Protein AF-A0A1I7XKX2-F1 (afdb_monomer_lite)

Radius of gyration: 19.83 Å; chains: 1; bounding box: 49×23×52 Å

InterPro domains:
  IPR010291 Ion channel regulatory protein, UNC-93 [PF05978] (1-124)
  IPR051617 UNC-93-like transmembrane regulator [PTHR23294] (1-125)

Structure (mmCIF, N/CA/C/O backbone):
data_AF-A0A1I7XKX2-F1
#
_entry.id   AF-A0A1I7XKX2-F1
#
loop_
_atom_site.group_PDB
_atom_site.id
_atom_site.type_symbol
_atom_site.label_atom_id
_atom_site.label_alt_id
_atom_site.label_comp_id
_atom_site.label_asym_id
_atom_site.label_entity_id
_atom_site.label_seq_id
_atom_site.pdbx_PDB_ins_code
_atom_site.Cartn_x
_atom_site.Cartn_y
_atom_site.Cartn_z
_atom_site.occupancy
_atom_site.B_iso_or_equiv
_atom_site.auth_seq_id
_atom_site.auth_comp_id
_atom_site.auth_asym_id
_atom_site.auth_atom_id
_atom_site.pdbx_PDB_model_num
ATOM 1 N N . MET A 1 1 ? -3.597 -5.581 2.233 1.00 80.94 1 MET A N 1
ATOM 2 C CA . MET A 1 1 ? -2.582 -5.320 1.174 1.00 80.94 1 MET A CA 1
ATOM 3 C C . MET A 1 1 ? -2.194 -6.539 0.317 1.00 80.94 1 MET A C 1
ATOM 5 O O . MET A 1 1 ? -1.661 -6.357 -0.774 1.00 80.94 1 MET A O 1
ATOM 9 N N . LEU A 1 2 ? -2.508 -7.769 0.748 1.00 88.31 2 LEU A N 1
ATOM 10 C CA . LEU A 1 2 ? -2.044 -9.023 0.129 1.00 88.31 2 LEU A CA 1
ATOM 11 C C . LEU A 1 2 ? -2.426 -9.195 -1.353 1.00 88.31 2 LEU A C 1
ATOM 13 O O . LEU A 1 2 ? -1.560 -9.445 -2.185 1.00 88.31 2 LEU A O 1
ATOM 17 N N . VAL A 1 3 ? -3.712 -9.039 -1.693 1.00 90.00 3 VAL A N 1
ATOM 18 C CA . VAL A 1 3 ? -4.220 -9.271 -3.063 1.00 90.00 3 VAL A CA 1
ATOM 19 C C . VAL A 1 3 ? -3.587 -8.305 -4.068 1.00 90.00 3 VAL A C 1
ATOM 21 O O . VAL A 1 3 ? -3.167 -8.725 -5.141 1.00 90.00 3 VAL A O 1
ATOM 24 N N . GLY A 1 4 ? -3.456 -7.026 -3.701 1.00 87.06 4 GLY A N 1
ATOM 25 C CA . GLY A 1 4 ? -2.792 -6.025 -4.539 1.00 87.06 4 GLY A CA 1
ATOM 26 C C . GLY A 1 4 ? -1.300 -6.311 -4.735 1.00 87.06 4 GLY A C 1
ATOM 27 O O . GLY A 1 4 ? -0.790 -6.149 -5.840 1.00 87.06 4 GLY A O 1
ATOM 28 N N . GLY A 1 5 ? -0.612 -6.798 -3.696 1.00 88.94 5 GLY A N 1
ATOM 29 C CA . GLY A 1 5 ? 0.794 -7.194 -3.799 1.00 88.94 5 GLY A CA 1
ATOM 30 C C . GLY A 1 5 ? 1.018 -8.412 -4.693 1.00 88.94 5 GLY A C 1
ATOM 31 O O . GLY A 1 5 ? 1.921 -8.397 -5.528 1.00 88.94 5 GLY A O 1
ATOM 32 N N . LEU A 1 6 ? 0.164 -9.437 -4.584 1.00 92.12 6 LEU A N 1
ATOM 33 C CA . LEU A 1 6 ? 0.208 -10.603 -5.474 1.00 92.12 6 LEU A CA 1
ATOM 34 C C . LEU A 1 6 ? -0.092 -10.224 -6.926 1.00 92.12 6 LEU A C 1
ATOM 36 O O . LEU A 1 6 ? 0.579 -10.717 -7.829 1.00 92.12 6 LEU A O 1
ATOM 40 N N . ALA A 1 7 ? -1.061 -9.332 -7.150 1.00 90.88 7 ALA A N 1
ATOM 41 C CA . ALA A 1 7 ? -1.376 -8.823 -8.480 1.00 90.88 7 ALA A CA 1
ATOM 42 C C . ALA A 1 7 ? -0.169 -8.108 -9.109 1.00 90.88 7 ALA A C 1
ATOM 44 O O . ALA A 1 7 ? 0.187 -8.400 -10.248 1.00 90.88 7 ALA A O 1
ATOM 45 N N . LEU A 1 8 ? 0.509 -7.234 -8.355 1.00 89.44 8 LEU A N 1
ATOM 46 C CA . LEU A 1 8 ? 1.730 -6.567 -8.818 1.00 89.44 8 LEU A CA 1
ATOM 47 C C . LEU A 1 8 ? 2.862 -7.559 -9.110 1.00 89.44 8 LEU A C 1
ATOM 49 O O . LEU A 1 8 ? 3.519 -7.443 -10.141 1.00 89.44 8 LEU A O 1
ATOM 53 N N . LEU A 1 9 ? 3.073 -8.549 -8.238 1.00 90.75 9 LEU A N 1
ATOM 54 C CA . LEU A 1 9 ? 4.093 -9.582 -8.438 1.00 90.75 9 LEU A CA 1
ATOM 55 C C . LEU A 1 9 ? 3.823 -10.368 -9.730 1.00 90.75 9 LEU A C 1
ATOM 57 O O . LEU A 1 9 ? 4.732 -10.561 -10.532 1.00 90.75 9 LEU A O 1
ATOM 61 N N . LEU A 1 10 ? 2.567 -10.756 -9.967 1.00 90.38 10 LEU A N 1
ATOM 62 C CA . LEU A 1 10 ? 2.155 -11.473 -11.173 1.00 90.38 10 LEU A CA 1
ATOM 63 C C . LEU A 1 10 ? 2.391 -10.634 -12.433 1.00 90.38 10 LEU A C 1
ATOM 65 O O . LEU A 1 10 ? 2.963 -11.143 -13.392 1.00 90.38 10 LEU A O 1
ATOM 69 N N . ILE A 1 11 ? 2.021 -9.350 -12.421 1.00 89.38 11 ILE A N 1
ATOM 70 C CA . ILE A 1 11 ? 2.251 -8.439 -13.555 1.00 89.38 11 ILE A CA 1
ATOM 71 C C . ILE A 1 11 ? 3.746 -8.324 -13.863 1.00 89.38 11 ILE A C 1
ATOM 73 O O . ILE A 1 11 ? 4.140 -8.470 -15.017 1.00 89.38 11 ILE A O 1
ATOM 77 N N . PHE A 1 12 ? 4.582 -8.110 -12.844 1.00 86.75 12 PHE A N 1
ATOM 78 C CA . PHE A 1 12 ? 6.031 -7.995 -13.032 1.00 86.75 12 PHE A CA 1
ATOM 79 C C . PHE A 1 12 ? 6.686 -9.308 -13.469 1.00 86.75 12 PHE A C 1
ATOM 81 O O . PHE A 1 12 ? 7.692 -9.278 -14.167 1.00 86.75 12 PHE A O 1
ATOM 88 N N . TYR A 1 13 ? 6.114 -10.454 -13.094 1.00 86.94 13 TYR A N 1
ATOM 89 C CA . TYR A 1 13 ? 6.569 -11.757 -13.569 1.00 86.94 13 TYR A CA 1
ATOM 90 C C . TYR A 1 13 ? 6.164 -12.028 -15.028 1.00 86.94 13 TYR A C 1
ATOM 92 O O . TYR A 1 13 ? 6.927 -12.635 -15.775 1.00 86.94 13 TYR A O 1
ATOM 100 N N . LEU A 1 14 ? 4.968 -11.593 -15.440 1.00 86.62 14 LEU A N 1
ATOM 101 C CA . LEU A 1 14 ? 4.413 -11.872 -16.768 1.00 86.62 14 LEU A CA 1
ATOM 102 C C . LEU A 1 14 ? 4.932 -10.908 -17.850 1.00 86.62 14 LEU A C 1
ATOM 104 O O . LEU A 1 14 ? 5.065 -11.308 -19.005 1.00 86.62 14 LEU A O 1
ATOM 108 N N . ILE A 1 15 ? 5.193 -9.646 -17.490 1.00 83.88 15 ILE A N 1
ATOM 109 C CA . ILE A 1 15 ? 5.608 -8.591 -18.422 1.00 83.88 15 ILE A CA 1
ATOM 110 C C . ILE A 1 15 ? 7.083 -8.236 -18.157 1.00 83.88 15 ILE A C 1
ATOM 112 O O . ILE A 1 15 ? 7.373 -7.541 -17.176 1.00 83.88 15 ILE A O 1
ATOM 116 N N . PRO A 1 16 ? 8.027 -8.693 -19.003 1.00 76.00 16 PRO A N 1
ATOM 117 C CA . PRO A 1 16 ? 9.446 -8.395 -18.835 1.00 76.00 16 PRO A CA 1
ATOM 118 C C . PRO A 1 16 ? 9.719 -6.897 -19.024 1.00 76.00 16 PRO A C 1
ATOM 120 O O . PRO A 1 16 ? 9.080 -6.253 -19.850 1.00 76.00 16 PRO A O 1
ATOM 123 N N . GLN A 1 17 ? 10.665 -6.346 -18.259 1.00 70.88 17 GLN A N 1
ATOM 124 C CA . GLN A 1 17 ? 11.087 -4.951 -18.419 1.00 70.88 17 GLN A CA 1
ATOM 125 C C . GLN A 1 17 ? 11.872 -4.743 -19.713 1.00 70.88 17 GLN A C 1
ATOM 127 O O . GLN A 1 17 ? 12.775 -5.522 -20.038 1.00 70.88 17 GLN A O 1
ATOM 132 N N . ASP A 1 18 ? 11.572 -3.645 -20.402 1.00 73.31 18 ASP A N 1
ATOM 133 C CA . ASP A 1 18 ? 12.303 -3.233 -21.595 1.00 73.31 18 ASP A CA 1
ATOM 134 C C . ASP A 1 18 ? 13.676 -2.657 -21.221 1.00 73.31 18 ASP A C 1
ATOM 136 O O . ASP A 1 18 ? 13.836 -1.916 -20.250 1.00 73.31 18 ASP A O 1
ATOM 140 N N . SER A 1 19 ? 14.696 -2.933 -22.039 1.00 64.25 19 SER A N 1
ATOM 141 C CA . SER A 1 19 ? 16.081 -2.501 -21.781 1.00 64.25 19 SER A CA 1
ATOM 142 C C . SER A 1 19 ? 16.247 -0.973 -21.696 1.00 64.25 19 SER A C 1
ATOM 144 O O . SER A 1 19 ? 17.199 -0.486 -21.088 1.00 64.25 19 SER A O 1
ATOM 146 N N . ALA A 1 20 ? 15.313 -0.210 -22.275 1.00 61.75 20 ALA A N 1
ATOM 147 C CA . ALA A 1 20 ? 15.273 1.248 -22.181 1.00 61.75 20 ALA A CA 1
ATOM 148 C C . ALA A 1 20 ? 14.910 1.745 -20.766 1.00 61.75 20 ALA A C 1
ATOM 150 O O . ALA A 1 20 ? 15.428 2.776 -20.331 1.00 61.75 20 ALA A O 1
ATOM 151 N N . GLU A 1 21 ? 14.097 0.993 -20.016 1.00 64.44 21 GLU A N 1
ATOM 152 C CA . GLU A 1 21 ? 13.642 1.340 -18.659 1.00 64.44 21 GLU A CA 1
ATOM 153 C C . GLU A 1 21 ? 14.755 1.226 -17.613 1.00 64.44 21 GLU A C 1
ATOM 155 O O . GLU A 1 21 ? 14.736 1.905 -16.589 1.00 64.44 21 GLU A O 1
ATOM 160 N N . GLN A 1 22 ? 15.758 0.389 -17.881 1.00 63.25 22 GLN A N 1
ATOM 161 C CA . GLN A 1 22 ? 16.861 0.119 -16.959 1.00 63.25 22 GLN A CA 1
ATOM 162 C C . GLN A 1 22 ? 17.955 1.203 -16.989 1.00 63.25 22 GLN A C 1
ATOM 164 O O . GLN A 1 22 ? 18.834 1.230 -16.123 1.00 63.25 22 GLN A O 1
ATOM 169 N N . SER A 1 23 ? 17.912 2.090 -17.991 1.00 62.50 23 SER A N 1
ATOM 170 C CA . SER A 1 23 ? 18.926 3.124 -18.228 1.00 62.50 23 SER A CA 1
ATOM 171 C C . SER A 1 23 ? 18.670 4.436 -17.473 1.00 62.50 23 SER A C 1
ATOM 173 O O . SER A 1 23 ? 19.589 5.242 -17.317 1.00 62.50 23 SER A O 1
ATOM 175 N N . SER A 1 24 ? 17.449 4.666 -16.979 1.00 66.44 24 SER A N 1
ATOM 176 C CA . SER A 1 24 ? 17.094 5.904 -16.285 1.00 66.44 24 SER A CA 1
ATOM 177 C C . SER A 1 24 ? 17.493 5.892 -14.808 1.00 66.44 24 SER A C 1
ATOM 179 O O . SER A 1 24 ? 17.420 4.882 -14.113 1.00 66.44 24 SER A O 1
ATOM 181 N N . HIS A 1 25 ? 17.880 7.064 -14.296 1.00 69.25 25 HIS A N 1
ATOM 182 C CA . HIS A 1 25 ? 18.193 7.261 -12.874 1.00 69.25 25 HIS A CA 1
ATOM 183 C C . HIS A 1 25 ? 16.987 7.026 -11.947 1.00 69.25 25 HIS A C 1
ATOM 185 O O . HIS A 1 25 ? 17.162 6.698 -10.773 1.00 69.25 25 HIS A O 1
ATOM 191 N N . PHE A 1 26 ? 15.776 7.181 -12.484 1.00 70.25 26 PHE A N 1
ATOM 192 C CA . PHE A 1 26 ? 14.508 6.940 -11.807 1.00 70.25 26 PHE A CA 1
ATOM 193 C C . PHE A 1 26 ? 13.745 5.807 -12.484 1.00 70.25 26 PHE A C 1
ATOM 195 O O . PHE A 1 26 ? 13.994 5.479 -13.644 1.00 70.25 26 PHE A O 1
ATOM 202 N N . ARG A 1 27 ? 12.807 5.216 -11.743 1.00 72.19 27 ARG A N 1
ATOM 203 C CA . ARG A 1 27 ? 11.951 4.141 -12.235 1.00 72.19 27 ARG A CA 1
ATOM 204 C C . ARG A 1 27 ? 11.008 4.674 -13.317 1.00 72.19 27 ARG A C 1
ATOM 206 O O . ARG A 1 27 ? 10.186 5.538 -13.030 1.00 72.19 27 ARG A O 1
ATOM 213 N N . ASN A 1 28 ? 11.125 4.127 -14.523 1.00 79.00 28 ASN A N 1
ATOM 214 C CA . ASN A 1 28 ? 10.205 4.353 -15.633 1.00 79.00 28 ASN A CA 1
ATOM 215 C C . ASN A 1 28 ? 9.465 3.053 -15.953 1.00 79.00 28 ASN A C 1
ATOM 217 O O . ASN A 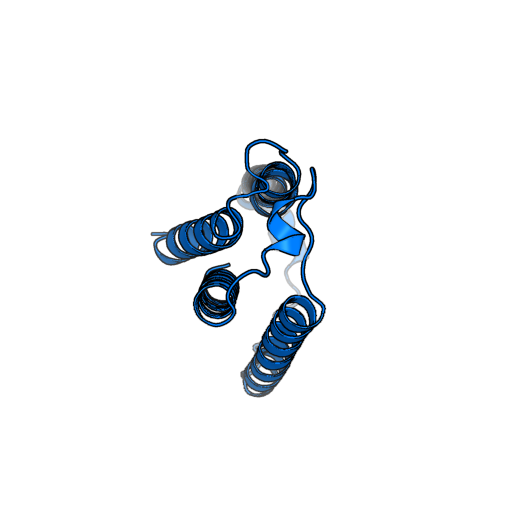1 28 ? 10.030 1.971 -15.807 1.00 79.00 28 ASN A O 1
ATOM 221 N N . PHE A 1 29 ? 8.211 3.186 -16.372 1.00 78.38 29 PHE A N 1
ATOM 222 C CA . PHE A 1 29 ? 7.359 2.077 -16.783 1.00 78.38 29 PHE A CA 1
ATOM 223 C C . PHE A 1 29 ? 6.867 2.315 -18.207 1.00 78.38 29 PHE A C 1
ATOM 225 O O . PHE A 1 29 ? 6.497 3.437 -18.558 1.00 78.38 29 PHE A O 1
ATOM 232 N N . SER A 1 30 ? 6.832 1.252 -18.993 1.00 85.31 30 SER A N 1
ATOM 233 C CA . SER A 1 30 ? 6.271 1.207 -20.330 1.00 85.31 30 SER A CA 1
ATOM 234 C C . SER A 1 30 ? 4.758 1.347 -20.249 1.00 85.31 30 SER A C 1
ATOM 236 O O . SER A 1 30 ? 4.120 0.963 -19.263 1.00 85.31 30 SER A O 1
ATOM 238 N N . GLU A 1 31 ? 4.165 1.879 -21.313 1.00 87.25 31 GLU A N 1
ATOM 239 C CA . GLU A 1 31 ? 2.714 2.047 -21.431 1.00 87.25 31 GLU A CA 1
ATOM 240 C C . GLU A 1 31 ? 1.971 0.720 -21.214 1.00 87.25 31 GLU A C 1
ATOM 242 O O . GLU A 1 31 ? 0.922 0.687 -20.570 1.00 87.25 31 GLU A O 1
ATOM 247 N N . SER A 1 32 ? 2.547 -0.400 -21.668 1.00 86.75 32 SER A N 1
ATOM 248 C CA . SER A 1 32 ? 1.976 -1.738 -21.476 1.00 86.75 32 SER A CA 1
ATOM 249 C C . SER A 1 32 ? 1.940 -2.155 -20.000 1.00 86.75 32 SER A C 1
ATOM 251 O O . SER A 1 32 ? 0.917 -2.665 -19.532 1.00 86.75 32 SER A O 1
ATOM 253 N N . HIS A 1 33 ? 3.011 -1.897 -19.237 1.00 86.38 33 HIS A N 1
ATOM 254 C CA . HIS A 1 33 ? 3.051 -2.144 -17.790 1.00 86.38 33 HIS A CA 1
ATOM 255 C C . HIS A 1 33 ? 2.037 -1.283 -17.053 1.00 86.38 33 HIS A C 1
ATOM 257 O O . HIS A 1 33 ? 1.297 -1.791 -16.208 1.00 86.38 33 HIS A O 1
ATOM 263 N N . ILE A 1 34 ? 1.978 0.007 -17.380 1.00 88.50 34 ILE A N 1
ATOM 264 C CA . ILE A 1 34 ? 1.043 0.948 -16.761 1.00 88.50 34 ILE A CA 1
ATOM 265 C C . ILE A 1 34 ? -0.396 0.487 -17.015 1.00 88.50 34 ILE A C 1
ATOM 267 O O . ILE A 1 34 ? -1.183 0.358 -16.073 1.00 88.50 34 ILE A O 1
ATOM 271 N N . GLN A 1 35 ? -0.729 0.164 -18.265 1.00 92.44 35 GLN A N 1
ATOM 272 C CA . GLN A 1 35 ? -2.056 -0.313 -18.639 1.00 92.44 35 GLN A CA 1
ATOM 273 C C . GLN A 1 35 ? -2.431 -1.604 -17.897 1.00 92.44 35 GLN A C 1
ATOM 275 O O . GLN A 1 35 ? -3.547 -1.701 -17.381 1.00 92.44 35 GLN A O 1
ATOM 280 N N . ALA A 1 36 ? -1.516 -2.573 -17.795 1.00 91.38 36 ALA A N 1
ATOM 281 C CA . ALA A 1 36 ? -1.758 -3.827 -17.083 1.00 91.38 36 ALA A CA 1
ATOM 282 C C . ALA A 1 36 ? -2.036 -3.606 -15.587 1.00 91.38 36 ALA A C 1
ATOM 284 O O . ALA A 1 36 ? -2.957 -4.216 -15.029 1.00 91.38 36 ALA A O 1
ATOM 285 N N . ILE A 1 37 ? -1.289 -2.700 -14.947 1.00 90.62 37 ILE A N 1
ATOM 286 C CA . ILE A 1 37 ? -1.504 -2.311 -13.548 1.00 90.62 37 ILE A CA 1
ATOM 287 C C . ILE A 1 37 ? -2.909 -1.725 -13.385 1.00 90.62 37 ILE A C 1
ATOM 289 O O . ILE A 1 37 ? -3.718 -2.273 -12.630 1.00 90.62 37 ILE A O 1
ATOM 293 N N . TYR A 1 38 ? -3.244 -0.667 -14.127 1.00 92.62 38 TYR A N 1
ATOM 294 C CA . TYR A 1 38 ? -4.545 -0.003 -13.996 1.00 92.62 38 TYR A CA 1
ATOM 295 C C . TYR A 1 38 ? -5.724 -0.927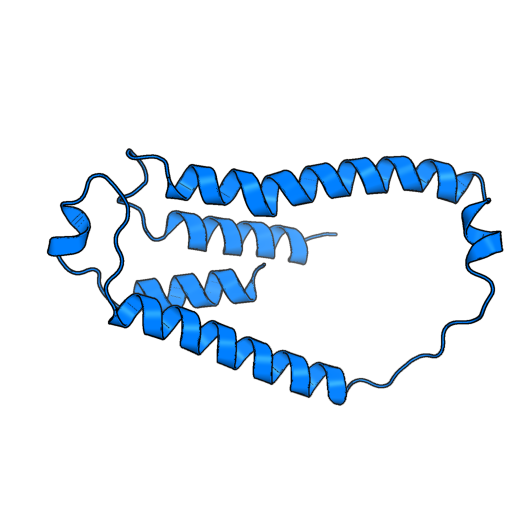 -14.329 1.00 92.62 38 TYR A C 1
ATOM 297 O O . TYR A 1 38 ? -6.715 -0.931 -13.596 1.00 92.62 38 TYR A O 1
ATOM 305 N N . ALA A 1 39 ? -5.614 -1.753 -15.374 1.00 93.94 39 ALA A N 1
ATOM 306 C CA . ALA A 1 39 ? -6.659 -2.706 -15.753 1.00 93.94 39 ALA A CA 1
ATOM 307 C C . ALA A 1 39 ? -6.922 -3.751 -14.654 1.00 93.94 39 ALA A C 1
ATOM 309 O O . ALA A 1 39 ? -8.076 -4.091 -14.370 1.00 93.94 39 ALA A O 1
ATOM 310 N N . THR A 1 40 ? -5.862 -4.229 -13.997 1.00 93.31 40 THR A N 1
ATOM 311 C CA . THR A 1 40 ? -5.974 -5.209 -12.910 1.00 93.31 40 THR A CA 1
ATOM 312 C C . THR A 1 40 ? -6.636 -4.596 -11.679 1.00 93.31 40 THR A C 1
ATOM 314 O O . THR A 1 40 ? -7.586 -5.171 -11.145 1.00 93.31 40 THR A O 1
ATOM 317 N N . PHE A 1 41 ? -6.206 -3.402 -11.257 1.00 91.88 41 PHE A N 1
ATOM 318 C CA . PHE A 1 41 ? -6.823 -2.709 -10.120 1.00 91.88 41 PHE A CA 1
ATOM 319 C C . PHE A 1 41 ? -8.287 -2.351 -10.386 1.00 91.88 41 PHE A C 1
ATOM 321 O O . PHE A 1 41 ? -9.124 -2.558 -9.511 1.00 91.88 41 PHE A O 1
ATOM 328 N N . PHE A 1 42 ? -8.621 -1.913 -11.602 1.00 94.75 42 PHE A N 1
ATOM 329 C CA . PHE A 1 42 ? -10.004 -1.655 -11.998 1.00 94.75 42 PHE A CA 1
ATOM 330 C C . PHE A 1 42 ? -10.881 -2.912 -11.901 1.00 94.75 42 PHE A C 1
ATOM 332 O O . PHE A 1 42 ? -11.969 -2.872 -11.323 1.00 94.75 42 PHE A O 1
ATOM 339 N N . SER A 1 43 ? -10.385 -4.046 -12.403 1.00 94.44 43 SER A N 1
ATOM 340 C CA . SER A 1 43 ? -11.101 -5.326 -12.341 1.00 94.44 43 SER A CA 1
ATOM 341 C C . SER A 1 43 ? -11.328 -5.777 -10.896 1.00 94.44 43 SER A C 1
ATOM 343 O O . SER A 1 43 ? -12.438 -6.167 -10.533 1.00 94.44 43 SER A O 1
ATOM 345 N N . LEU A 1 44 ? -10.306 -5.660 -10.041 1.00 93.56 44 LEU A N 1
ATOM 346 C CA . LEU A 1 44 ? -10.423 -5.953 -8.610 1.00 93.56 44 LEU A CA 1
ATOM 347 C C . LEU A 1 44 ? -11.439 -5.034 -7.918 1.00 93.56 44 LEU A C 1
ATOM 349 O O . LEU A 1 44 ? -12.225 -5.510 -7.097 1.00 93.56 44 LEU A O 1
ATOM 353 N N . SER A 1 45 ? -11.470 -3.744 -8.263 1.00 93.75 45 SER A N 1
ATOM 354 C CA . SER A 1 45 ? -12.454 -2.799 -7.728 1.00 93.75 45 SER A CA 1
ATOM 355 C C . SER A 1 45 ? -13.883 -3.155 -8.136 1.00 93.75 45 SER A C 1
ATOM 357 O O . SER A 1 45 ? -14.770 -3.130 -7.284 1.00 93.75 45 SER A O 1
ATOM 359 N N . LEU A 1 46 ? -14.120 -3.542 -9.394 1.00 96.00 46 LEU A N 1
ATOM 360 C CA . LEU A 1 46 ? -15.443 -3.997 -9.834 1.00 96.00 46 LEU A CA 1
ATOM 361 C C . LEU A 1 46 ? -15.899 -5.240 -9.064 1.00 96.00 46 LEU A C 1
ATOM 363 O O . LEU A 1 46 ? -17.029 -5.281 -8.579 1.00 96.00 46 LEU A O 1
ATOM 367 N N . ILE A 1 47 ? -15.011 -6.223 -8.896 1.00 94.88 47 ILE A N 1
ATOM 368 C CA . ILE A 1 47 ? -15.307 -7.436 -8.123 1.00 94.88 47 ILE A CA 1
ATOM 369 C C . ILE A 1 47 ? -15.635 -7.078 -6.666 1.00 94.88 47 ILE A C 1
ATOM 371 O O . ILE A 1 47 ? -16.616 -7.582 -6.120 1.00 94.88 47 ILE A O 1
ATOM 375 N N . ALA A 1 48 ? -14.868 -6.177 -6.047 1.00 92.81 48 ALA A N 1
ATOM 376 C CA . ALA A 1 48 ? -15.113 -5.734 -4.676 1.00 92.81 48 ALA A CA 1
ATOM 377 C C . ALA A 1 48 ? -16.490 -5.068 -4.512 1.00 92.81 48 ALA A C 1
ATOM 379 O O . ALA A 1 48 ? -17.196 -5.363 -3.549 1.00 92.81 48 ALA A O 1
ATOM 380 N N . ILE A 1 49 ? -16.904 -4.225 -5.465 1.00 94.81 49 ILE A N 1
ATOM 381 C CA . ILE A 1 49 ? -18.225 -3.571 -5.454 1.00 94.81 49 ILE A CA 1
ATOM 382 C C . ILE A 1 49 ? -19.352 -4.604 -5.566 1.00 94.81 49 ILE A C 1
ATOM 384 O O . ILE A 1 49 ? -20.343 -4.517 -4.836 1.00 94.81 49 ILE A O 1
ATOM 388 N N . ILE A 1 50 ? -19.202 -5.592 -6.453 1.00 95.44 50 ILE A N 1
ATOM 389 C CA . ILE A 1 50 ? -20.187 -6.669 -6.628 1.00 95.44 50 ILE A CA 1
ATOM 390 C C . ILE A 1 50 ? -20.341 -7.462 -5.325 1.00 95.44 50 ILE A C 1
ATOM 392 O O . ILE A 1 50 ? -21.463 -7.668 -4.865 1.00 95.44 50 ILE A O 1
ATOM 396 N N . ILE A 1 51 ? -19.227 -7.856 -4.699 1.00 93.38 51 ILE A N 1
ATOM 397 C CA . ILE A 1 51 ? -19.238 -8.576 -3.416 1.00 93.38 51 ILE A CA 1
ATOM 398 C C . ILE A 1 51 ? -19.907 -7.733 -2.328 1.00 93.38 51 ILE A C 1
ATOM 400 O O . ILE A 1 51 ? -20.753 -8.245 -1.599 1.00 93.38 51 ILE A O 1
ATOM 404 N N . PHE A 1 52 ? -19.552 -6.450 -2.227 1.00 90.12 52 PHE A N 1
ATOM 405 C CA . PHE A 1 52 ? -20.102 -5.555 -1.211 1.00 90.12 52 PHE A CA 1
ATOM 406 C C . PHE A 1 52 ? -21.617 -5.369 -1.367 1.00 90.12 52 PHE A C 1
ATOM 408 O O . PHE A 1 52 ? -22.337 -5.370 -0.378 1.00 90.12 52 PHE A O 1
ATOM 415 N N . THR A 1 53 ? -22.110 -5.296 -2.606 1.00 91.19 53 THR A N 1
ATOM 416 C CA . THR A 1 53 ? -23.545 -5.148 -2.907 1.00 91.19 53 THR A CA 1
ATOM 417 C C . THR A 1 53 ? -24.343 -6.424 -2.604 1.00 91.19 53 THR A C 1
ATOM 419 O O . THR A 1 53 ? -25.535 -6.359 -2.318 1.00 91.19 53 THR A O 1
ATOM 422 N N . LEU A 1 54 ? -23.701 -7.593 -2.659 1.00 92.62 54 LEU A N 1
ATOM 423 C CA . LEU A 1 54 ? -24.310 -8.885 -2.321 1.00 92.62 54 LEU A CA 1
ATOM 424 C C . LEU A 1 54 ? -24.290 -9.186 -0.813 1.00 92.62 54 LEU A C 1
ATOM 426 O O . LEU A 1 54 ? -24.903 -10.165 -0.380 1.00 92.62 54 LEU A O 1
ATOM 430 N N . LEU A 1 55 ? -23.578 -8.387 -0.015 1.00 91.31 55 LEU A N 1
ATOM 431 C CA 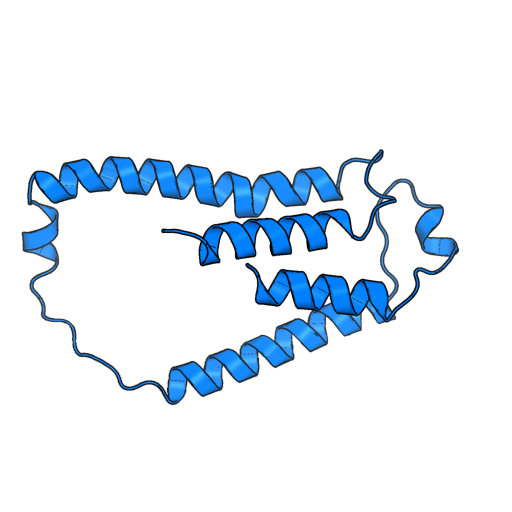. LEU A 1 55 ? -23.439 -8.616 1.417 1.00 91.31 55 LEU A CA 1
ATOM 432 C C . LEU A 1 55 ? -24.672 -8.076 2.174 1.00 91.31 55 LEU A C 1
ATOM 434 O O . LEU A 1 55 ? -25.084 -6.945 1.934 1.00 91.31 55 LEU A O 1
ATOM 438 N N . PRO A 1 56 ? -25.281 -8.849 3.094 1.00 83.50 56 PRO A N 1
ATOM 439 C CA . PRO A 1 56 ? -26.445 -8.392 3.848 1.00 83.50 56 PRO A CA 1
ATOM 440 C C . PRO A 1 56 ? -26.067 -7.343 4.904 1.00 83.50 56 PRO A C 1
ATOM 442 O O . PRO A 1 56 ? -25.173 -7.565 5.724 1.00 83.50 56 PRO A O 1
ATOM 445 N N . ASP A 1 57 ? -26.805 -6.234 4.933 1.00 76.75 57 ASP A N 1
ATOM 446 C CA . ASP A 1 57 ? -26.577 -5.143 5.881 1.00 76.75 57 ASP A CA 1
ATOM 447 C C . ASP A 1 57 ? -27.104 -5.452 7.290 1.00 76.75 57 ASP A C 1
ATOM 449 O O . ASP A 1 57 ? -28.213 -5.959 7.481 1.00 76.75 57 ASP A O 1
ATOM 453 N N . LYS A 1 58 ? -26.321 -5.072 8.308 1.00 73.00 58 LYS A N 1
ATOM 454 C CA . LYS A 1 58 ? -26.756 -5.034 9.712 1.00 73.00 58 LYS A CA 1
ATOM 455 C C . LYS A 1 58 ? -27.013 -3.590 10.128 1.00 73.00 58 LYS A C 1
ATOM 457 O O . LYS A 1 58 ? -26.146 -2.732 9.993 1.00 73.00 58 LYS A O 1
ATOM 462 N N . GLN A 1 59 ? -28.202 -3.330 10.662 1.00 70.62 59 GLN A N 1
ATOM 463 C CA . GLN A 1 59 ? -28.589 -2.010 11.155 1.00 70.62 59 GLN A CA 1
ATOM 464 C C . GLN A 1 59 ? -27.917 -1.746 12.509 1.00 70.62 59 GLN A C 1
ATOM 466 O O . GLN A 1 59 ? -28.077 -2.525 13.448 1.00 70.62 59 GLN A O 1
ATOM 471 N N . PHE A 1 60 ? -27.142 -0.664 12.599 1.00 62.09 60 PHE A N 1
ATOM 472 C CA . PHE A 1 60 ? -26.474 -0.244 13.831 1.00 62.09 60 PHE A CA 1
ATOM 473 C C . PHE A 1 60 ? -27.336 0.749 14.610 1.00 62.09 60 PHE A C 1
ATOM 475 O O . PHE A 1 60 ? -27.880 1.703 14.054 1.00 62.09 60 PHE A O 1
ATOM 482 N N . ASP A 1 61 ? -27.442 0.516 15.915 1.00 63.94 61 ASP A N 1
ATOM 483 C CA . ASP A 1 61 ? -28.330 1.257 16.803 1.00 63.94 61 ASP A CA 1
ATOM 484 C C . ASP A 1 61 ? -27.707 2.576 17.306 1.00 63.94 61 ASP A C 1
ATOM 486 O O . ASP A 1 61 ? -26.489 2.708 17.459 1.00 63.94 61 ASP A O 1
ATOM 490 N N . LYS A 1 62 ? -28.550 3.573 17.599 1.00 62.59 62 LYS A N 1
ATOM 491 C CA . LYS A 1 62 ? -28.185 5.000 17.801 1.00 62.59 62 LYS A CA 1
ATOM 492 C C . LYS A 1 62 ? -27.401 5.338 19.091 1.00 62.59 62 LYS A C 1
ATOM 494 O O . LYS A 1 62 ? -27.369 6.496 19.503 1.00 62.59 62 LYS A O 1
ATOM 499 N N . GLN A 1 63 ? -26.753 4.380 19.755 1.00 70.31 63 GLN A N 1
ATOM 500 C CA . GLN A 1 63 ? -26.117 4.596 21.071 1.00 70.31 63 GLN A CA 1
ATOM 501 C C . GLN A 1 63 ? -24.626 4.991 21.045 1.00 70.31 63 GLN A C 1
ATOM 503 O O . GLN A 1 63 ? -24.032 5.189 22.104 1.00 70.31 63 GLN A O 1
ATOM 508 N N . ILE A 1 64 ? -24.033 5.188 19.863 1.00 70.56 64 ILE A N 1
ATOM 509 C CA . ILE A 1 64 ? -22.594 5.468 19.649 1.00 70.56 64 ILE A CA 1
ATOM 510 C C . ILE A 1 64 ? -22.048 6.590 20.556 1.00 70.56 64 ILE A C 1
ATOM 512 O O . ILE A 1 64 ? -20.949 6.476 21.099 1.00 70.56 64 ILE A O 1
ATOM 516 N N . GLY A 1 65 ? -22.828 7.655 20.774 1.00 71.19 65 GLY A N 1
ATOM 517 C CA . GLY A 1 65 ? -22.399 8.811 21.569 1.00 71.19 65 GLY A CA 1
ATOM 518 C C . GLY A 1 65 ? -22.150 8.506 23.051 1.00 71.19 65 GLY A C 1
ATOM 519 O O . GLY A 1 65 ? -21.224 9.057 23.638 1.00 71.19 65 GLY A O 1
ATOM 520 N N . LYS A 1 66 ? -22.927 7.598 23.659 1.00 72.00 66 LYS A N 1
ATOM 521 C CA . LYS A 1 66 ? -22.720 7.202 25.065 1.00 72.00 66 LYS A CA 1
ATOM 522 C C . LYS A 1 66 ? -21.525 6.268 25.213 1.00 72.00 66 LYS A C 1
ATOM 524 O O . LYS A 1 66 ? -20.822 6.327 26.218 1.00 72.00 66 LYS A O 1
ATOM 529 N N . THR A 1 67 ? -21.270 5.448 24.199 1.00 75.19 67 THR A N 1
ATOM 530 C CA . THR A 1 67 ? -20.129 4.535 24.176 1.00 75.19 67 THR A CA 1
ATOM 531 C C . THR A 1 67 ? -18.808 5.317 24.162 1.00 75.19 67 THR A C 1
ATOM 533 O O . THR A 1 67 ? -17.889 4.941 24.886 1.00 75.19 67 THR A O 1
ATOM 536 N N . LEU A 1 68 ? -18.730 6.440 23.424 1.00 73.31 68 LEU A N 1
ATOM 537 C CA . LEU A 1 68 ? -17.537 7.310 23.296 1.00 73.31 68 LEU A CA 1
ATOM 538 C C . LEU A 1 68 ? -17.012 7.895 24.614 1.00 73.31 68 LEU A C 1
ATOM 540 O O . LEU A 1 68 ? -15.815 8.135 24.727 1.00 73.31 68 LEU A O 1
ATOM 544 N N . ILE A 1 69 ? -17.875 8.087 25.611 1.00 80.75 69 ILE A N 1
ATOM 545 C CA . ILE A 1 69 ? -17.515 8.723 26.892 1.00 80.75 69 ILE A CA 1
ATOM 546 C C . ILE A 1 69 ? -17.003 7.693 27.922 1.00 80.75 69 ILE A C 1
ATOM 548 O O . ILE A 1 69 ? -16.519 8.056 28.992 1.00 80.75 69 ILE A O 1
ATOM 552 N N . ASN A 1 70 ? -17.063 6.393 27.620 1.00 85.62 70 ASN A N 1
ATOM 553 C CA . ASN A 1 70 ? -16.563 5.360 28.523 1.00 85.62 70 ASN A CA 1
ATOM 554 C C . ASN A 1 70 ? -15.028 5.443 28.672 1.00 85.62 70 ASN A C 1
ATOM 556 O O . ASN A 1 70 ? -14.305 5.485 27.676 1.00 85.62 70 ASN A O 1
ATOM 560 N N . THR A 1 71 ? -14.521 5.401 29.909 1.00 81.00 71 THR A N 1
ATOM 561 C CA . THR A 1 71 ? -13.085 5.472 30.241 1.00 81.00 71 THR A CA 1
ATOM 562 C C . THR A 1 71 ? -12.232 4.468 29.462 1.00 81.00 71 THR A C 1
ATOM 564 O O . THR A 1 71 ? -11.157 4.821 28.981 1.00 81.00 71 THR A O 1
ATOM 567 N N . ASN A 1 72 ? -12.724 3.241 29.262 1.00 84.31 72 ASN A N 1
ATOM 568 C CA . ASN A 1 72 ? -12.000 2.224 28.495 1.00 84.31 72 ASN A CA 1
ATOM 569 C C . ASN A 1 72 ? -11.871 2.605 27.012 1.00 84.31 72 ASN A C 1
ATOM 571 O O . ASN A 1 72 ? -10.852 2.321 26.387 1.00 84.31 72 ASN A O 1
ATOM 575 N N . MET A 1 73 ? -12.873 3.286 26.450 1.00 86.31 73 MET A N 1
ATOM 576 C CA . MET A 1 73 ? -12.852 3.710 25.051 1.00 86.31 73 MET A CA 1
ATOM 577 C C . MET A 1 73 ? -12.027 4.983 24.844 1.00 86.31 73 MET A C 1
ATOM 579 O O . MET A 1 73 ? -11.392 5.138 23.803 1.00 86.31 73 MET A O 1
ATOM 583 N N . MET A 1 74 ? -11.941 5.836 25.868 1.00 84.62 74 MET A N 1
ATOM 584 C CA . MET A 1 74 ? -10.999 6.955 25.889 1.00 84.62 74 MET A CA 1
ATOM 585 C C . MET A 1 74 ? -9.545 6.458 25.919 1.00 84.62 74 MET A C 1
ATOM 587 O O . MET A 1 74 ? -8.717 6.976 25.172 1.00 84.62 74 MET A O 1
ATOM 591 N N . LEU A 1 75 ? -9.236 5.410 26.692 1.00 87.94 75 LEU A N 1
ATOM 592 C CA . LEU A 1 75 ? -7.905 4.789 26.683 1.00 87.94 75 LEU A CA 1
ATOM 593 C C . LEU A 1 75 ? -7.581 4.180 25.307 1.00 87.94 75 LEU A C 1
ATOM 595 O O . LEU A 1 75 ? -6.509 4.417 24.751 1.00 87.94 75 LEU A O 1
ATOM 599 N N . LEU A 1 76 ? -8.546 3.463 24.724 1.00 88.88 76 LEU A N 1
ATOM 600 C CA . LEU A 1 76 ? -8.413 2.844 23.405 1.00 88.88 76 LEU A CA 1
ATOM 601 C C . LEU A 1 76 ? -8.241 3.881 22.281 1.00 88.88 76 LEU A C 1
ATOM 603 O O . LEU A 1 76 ? -7.572 3.599 21.291 1.00 88.88 76 LEU A O 1
ATOM 607 N N . SER A 1 77 ? -8.777 5.098 22.440 1.00 87.31 77 SER A N 1
ATOM 608 C CA . SER A 1 77 ? -8.619 6.180 21.458 1.00 87.31 77 SER A CA 1
ATOM 609 C C . SER A 1 77 ? -7.153 6.581 21.241 1.00 87.31 77 SER A C 1
ATOM 611 O O . SER A 1 77 ? -6.743 6.792 20.100 1.00 87.31 77 SER A O 1
ATOM 613 N N . PHE A 1 78 ? -6.331 6.587 22.298 1.00 89.00 78 PHE A N 1
ATOM 614 C CA . PHE A 1 78 ? -4.892 6.845 22.183 1.00 89.00 78 PHE A CA 1
ATOM 615 C C . PHE A 1 78 ? -4.167 5.714 21.448 1.00 89.00 78 PHE A C 1
ATOM 617 O O . PHE A 1 78 ? -3.310 5.976 20.603 1.00 89.00 78 PHE A O 1
ATOM 624 N N . THR A 1 79 ? -4.544 4.461 21.711 1.00 90.31 79 THR A N 1
ATOM 625 C CA . THR A 1 79 ? -4.022 3.306 20.970 1.00 90.31 79 THR A CA 1
ATOM 626 C C . THR A 1 79 ? -4.425 3.362 19.497 1.00 90.31 79 THR A C 1
ATOM 628 O O . THR A 1 79 ? -3.586 3.114 18.634 1.00 90.31 79 THR A O 1
ATOM 631 N N . PHE A 1 80 ? -5.667 3.744 19.184 1.00 91.06 80 PHE A N 1
ATOM 632 C CA . PHE A 1 80 ? -6.118 3.916 17.801 1.00 91.06 80 PHE A CA 1
ATOM 633 C C . PHE A 1 80 ? -5.391 5.048 17.081 1.00 91.06 80 PHE A C 1
ATOM 635 O O . PHE A 1 80 ? -5.036 4.882 15.917 1.00 91.06 80 PHE A O 1
ATOM 642 N N . LEU A 1 81 ? -5.125 6.168 17.755 1.00 93.12 81 LEU A N 1
ATOM 643 C CA . LEU A 1 81 ? -4.352 7.268 17.181 1.00 93.12 81 LEU A CA 1
ATOM 644 C C . LEU A 1 81 ? -2.926 6.812 16.849 1.00 93.12 81 LEU A C 1
ATOM 646 O O . LEU A 1 81 ? -2.462 7.017 15.726 1.00 93.12 81 LEU A O 1
ATOM 650 N N . TYR A 1 82 ? -2.257 6.140 17.791 1.00 92.94 82 TYR A N 1
ATOM 651 C CA . TYR A 1 82 ? -0.924 5.575 17.571 1.00 92.94 82 TYR A CA 1
ATOM 652 C C . TYR A 1 82 ? -0.909 4.579 16.404 1.00 92.94 82 TYR A C 1
ATOM 654 O O . TYR A 1 82 ? -0.080 4.701 15.501 1.00 92.94 82 TYR A O 1
ATOM 662 N N . MET A 1 83 ? -1.857 3.637 16.378 1.00 90.75 83 MET A N 1
ATOM 663 C CA . MET A 1 83 ? -1.976 2.668 15.287 1.00 90.75 83 MET A CA 1
ATOM 664 C C . MET A 1 83 ? -2.286 3.343 13.949 1.00 90.75 83 MET A C 1
ATOM 666 O O . MET A 1 83 ? -1.720 2.953 12.934 1.00 90.75 83 MET A O 1
ATOM 670 N N . GLY A 1 84 ? -3.116 4.386 13.929 1.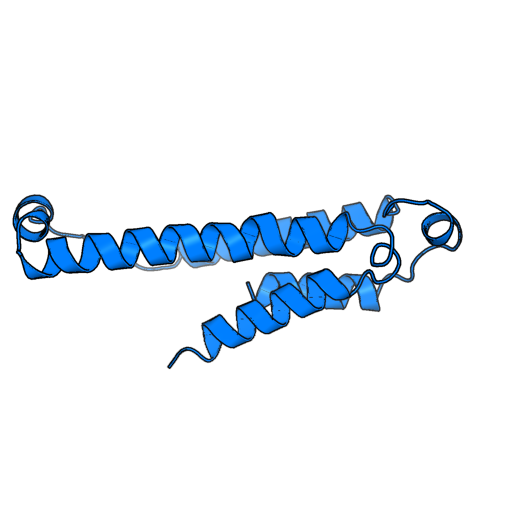00 90.88 84 GLY A N 1
ATOM 671 C CA . GLY A 1 84 ? -3.408 5.158 12.720 1.00 90.88 84 GLY A CA 1
ATOM 672 C C . GLY A 1 84 ? -2.170 5.859 12.158 1.00 90.88 84 GLY A C 1
ATOM 673 O O . GLY A 1 84 ? -1.932 5.818 10.947 1.00 90.88 84 GLY A O 1
ATOM 674 N N . PHE A 1 85 ? -1.340 6.446 13.025 1.00 93.44 85 PHE A N 1
ATOM 675 C CA . PHE A 1 85 ? -0.065 7.036 12.615 1.00 93.44 85 PHE A CA 1
ATOM 676 C C . PHE A 1 85 ? 0.901 5.974 12.073 1.00 93.44 85 PHE A C 1
ATOM 678 O O . PHE A 1 85 ? 1.475 6.151 10.997 1.00 93.44 85 PHE A O 1
ATOM 685 N N . LEU A 1 86 ? 1.029 4.847 12.781 1.00 91.38 86 LEU A N 1
ATOM 686 C CA . LEU A 1 86 ? 1.878 3.729 12.379 1.00 91.38 86 LEU A CA 1
ATOM 687 C C . LEU A 1 86 ? 1.451 3.184 11.008 1.00 91.38 86 LEU A C 1
ATOM 689 O O . LEU A 1 86 ? 2.275 3.103 10.099 1.00 91.38 86 LEU A O 1
ATOM 693 N N . VAL A 1 87 ? 0.163 2.888 10.817 1.00 89.94 87 VAL A N 1
ATOM 694 C CA . VAL A 1 87 ? -0.374 2.404 9.535 1.00 89.94 87 VAL A CA 1
ATOM 695 C C . VAL A 1 87 ? -0.130 3.421 8.425 1.00 89.94 87 VAL A C 1
ATOM 697 O O . VAL A 1 87 ? 0.336 3.039 7.360 1.00 89.94 87 VAL A O 1
ATOM 700 N N . SER A 1 88 ? -0.353 4.715 8.663 1.00 90.44 88 SER A N 1
ATOM 701 C CA . SER A 1 88 ? -0.107 5.754 7.649 1.00 90.44 88 SER A CA 1
ATOM 702 C C . SER A 1 88 ? 1.360 5.799 7.205 1.00 90.44 88 SER A C 1
ATOM 704 O O . SER A 1 88 ? 1.651 5.944 6.014 1.00 90.44 88 SER A O 1
ATOM 706 N N . PHE A 1 89 ? 2.293 5.628 8.145 1.00 90.81 89 PHE A N 1
ATOM 707 C CA . PHE A 1 89 ? 3.719 5.564 7.840 1.00 90.81 89 PHE A CA 1
ATOM 708 C C . PHE A 1 89 ? 4.066 4.343 6.978 1.00 90.81 89 PHE A C 1
ATOM 710 O O . PHE A 1 89 ? 4.703 4.490 5.933 1.00 90.81 89 PHE A O 1
ATOM 717 N N . PHE A 1 90 ? 3.625 3.149 7.383 1.00 88.25 90 PHE A N 1
ATOM 718 C CA . PHE A 1 90 ? 3.935 1.915 6.660 1.00 88.25 90 PHE A CA 1
ATOM 719 C C . PHE A 1 90 ? 3.216 1.833 5.309 1.00 88.25 90 PHE A C 1
ATOM 721 O O . PHE A 1 90 ? 3.813 1.416 4.328 1.00 88.25 90 PHE A O 1
ATOM 728 N N . LEU A 1 91 ? 1.975 2.297 5.200 1.00 86.88 91 LEU A N 1
ATOM 729 C CA . LEU A 1 91 ? 1.197 2.180 3.965 1.00 86.88 91 LEU A CA 1
ATOM 730 C C . LEU A 1 91 ? 1.551 3.265 2.933 1.00 86.88 91 LEU A C 1
ATOM 732 O O . LEU A 1 91 ? 1.446 3.021 1.733 1.00 86.88 91 LEU A O 1
ATOM 736 N N . GLY A 1 92 ? 1.988 4.446 3.386 1.00 86.69 92 GLY A N 1
ATOM 737 C CA . GLY A 1 92 ? 2.318 5.583 2.522 1.00 86.69 92 GLY A CA 1
ATOM 738 C C . GLY A 1 92 ? 3.817 5.848 2.382 1.00 86.69 92 GLY A C 1
ATOM 739 O O . GLY A 1 92 ? 4.385 5.733 1.295 1.00 86.69 92 GLY A O 1
ATOM 740 N N . ILE A 1 93 ? 4.471 6.237 3.477 1.00 89.94 93 ILE A N 1
ATOM 741 C CA . ILE A 1 93 ? 5.845 6.771 3.451 1.00 89.94 93 ILE A CA 1
ATOM 742 C C . ILE A 1 93 ? 6.858 5.667 3.126 1.00 89.94 93 ILE A C 1
ATOM 744 O O . ILE A 1 93 ? 7.744 5.844 2.292 1.00 89.94 93 ILE A O 1
ATOM 748 N N . TYR A 1 94 ? 6.720 4.499 3.743 1.00 89.06 94 TYR A N 1
ATOM 749 C CA . TYR A 1 94 ? 7.687 3.420 3.570 1.00 89.06 94 TYR A CA 1
ATOM 750 C C . TYR A 1 94 ? 7.791 2.907 2.113 1.00 89.06 94 TYR A C 1
ATOM 752 O O . TYR A 1 94 ? 8.874 2.998 1.532 1.00 89.06 94 TYR A O 1
ATOM 760 N N . PRO A 1 95 ? 6.7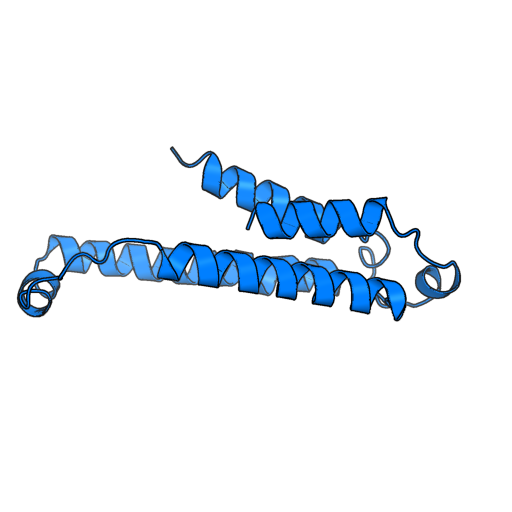13 2.460 1.439 1.00 87.25 95 PRO A N 1
ATOM 761 C CA . PRO A 1 95 ? 6.802 1.972 0.061 1.00 87.25 95 PRO A CA 1
ATOM 762 C C . PRO A 1 95 ? 7.189 3.061 -0.948 1.00 87.25 95 PRO A C 1
ATOM 764 O O . PRO A 1 95 ? 7.857 2.763 -1.939 1.00 87.25 95 PRO A O 1
ATOM 767 N N . THR A 1 96 ? 6.817 4.323 -0.707 1.00 86.44 96 THR A N 1
ATOM 768 C CA . THR A 1 96 ? 7.210 5.431 -1.594 1.00 86.44 96 THR A CA 1
ATOM 769 C C . THR A 1 96 ? 8.710 5.691 -1.517 1.00 86.44 96 THR A C 1
ATOM 771 O O . THR A 1 96 ? 9.361 5.776 -2.559 1.00 86.44 96 THR A O 1
ATOM 774 N N . THR A 1 97 ? 9.301 5.715 -0.319 1.00 88.12 97 THR A N 1
ATOM 775 C CA . THR A 1 97 ? 10.762 5.864 -0.175 1.00 88.12 97 THR A CA 1
ATOM 776 C C . THR A 1 97 ? 11.540 4.726 -0.844 1.00 88.12 97 THR A C 1
ATOM 778 O O . THR A 1 97 ? 12.557 4.992 -1.489 1.00 88.12 97 THR A O 1
ATOM 781 N N . LEU A 1 98 ? 11.032 3.487 -0.795 1.00 84.56 98 LEU A N 1
ATOM 782 C CA . LEU A 1 98 ? 11.612 2.358 -1.537 1.00 84.56 98 LEU A CA 1
ATOM 783 C C . LEU A 1 98 ? 11.569 2.580 -3.056 1.00 84.56 98 LEU A C 1
ATOM 785 O O . LEU A 1 98 ? 12.526 2.252 -3.750 1.00 84.56 98 LEU A O 1
ATOM 789 N N . SER A 1 99 ? 10.487 3.163 -3.580 1.00 81.69 99 SER A N 1
ATOM 790 C CA . SER A 1 99 ? 10.339 3.408 -5.019 1.00 81.69 99 SER A CA 1
ATOM 791 C C . SER A 1 99 ? 11.170 4.589 -5.540 1.00 81.69 99 SER A C 1
ATOM 793 O O . SER A 1 99 ? 11.528 4.594 -6.717 1.00 81.69 99 SER A O 1
ATOM 795 N N . PHE A 1 100 ? 11.459 5.591 -4.702 1.00 81.69 100 PHE A N 1
ATOM 796 C CA . PHE A 1 100 ? 12.200 6.802 -5.096 1.00 81.69 100 PHE A CA 1
ATOM 797 C C . PHE A 1 100 ? 13.703 6.744 -4.799 1.00 81.69 100 PHE A C 1
ATOM 799 O O . PHE A 1 100 ? 14.456 7.616 -5.235 1.00 81.69 100 PHE A O 1
ATOM 806 N N . THR A 1 101 ? 14.162 5.718 -4.086 1.00 84.62 101 THR A N 1
ATOM 807 C CA . THR A 1 101 ? 15.585 5.524 -3.805 1.00 84.62 101 THR A CA 1
ATOM 808 C C . THR A 1 101 ? 16.312 5.036 -5.061 1.00 84.62 101 THR A C 1
ATOM 810 O O . THR A 1 101 ? 16.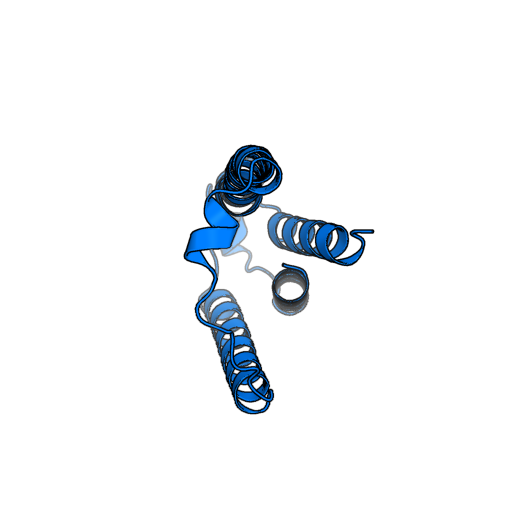019 3.966 -5.587 1.00 84.62 101 THR A O 1
ATOM 813 N N . SER A 1 102 ? 17.303 5.795 -5.535 1.00 71.88 102 SER A N 1
ATOM 814 C CA . SER A 1 102 ? 18.017 5.516 -6.793 1.00 71.88 102 SER A CA 1
ATOM 815 C C . SER A 1 102 ? 18.828 4.216 -6.784 1.00 71.88 102 SER A C 1
ATOM 817 O O . SER A 1 102 ? 19.012 3.606 -7.833 1.00 71.88 102 SER A O 1
ATOM 819 N N . THR A 1 103 ? 19.290 3.756 -5.618 1.00 79.75 103 THR A N 1
ATOM 820 C CA . THR A 1 103 ? 19.972 2.458 -5.485 1.00 79.75 103 THR A CA 1
ATOM 821 C C . THR A 1 103 ? 19.012 1.275 -5.607 1.00 79.75 103 THR A C 1
ATOM 823 O O . THR A 1 103 ? 19.454 0.182 -5.944 1.00 79.75 103 THR A O 1
ATOM 826 N N . LEU A 1 104 ? 17.712 1.500 -5.383 1.00 77.62 104 LEU A N 1
ATOM 827 C CA . LEU A 1 104 ? 16.658 0.481 -5.374 1.00 77.62 104 LEU A CA 1
ATOM 828 C C . LEU A 1 104 ? 15.711 0.578 -6.580 1.00 77.62 104 LEU A C 1
ATOM 830 O O . LEU A 1 104 ? 14.856 -0.284 -6.780 1.00 77.62 104 LEU A O 1
ATOM 834 N N . SER A 1 105 ? 15.867 1.612 -7.413 1.00 70.50 105 SER A N 1
ATOM 835 C CA . SER A 1 105 ? 15.009 1.867 -8.575 1.00 70.50 105 SER A CA 1
ATOM 836 C C . SER A 1 105 ? 14.991 0.691 -9.558 1.00 70.50 105 SER A C 1
ATOM 838 O O . SER A 1 105 ? 13.937 0.411 -10.136 1.00 70.50 105 SER A O 1
ATOM 840 N N . LYS A 1 106 ? 16.111 -0.042 -9.647 1.00 71.69 106 LYS A N 1
ATOM 841 C CA . LYS A 1 106 ? 16.315 -1.236 -10.484 1.00 71.69 106 LYS A CA 1
ATOM 842 C C . LYS A 1 106 ? 15.541 -2.475 -10.015 1.00 71.69 106 LYS A C 1
ATOM 844 O O . LYS A 1 106 ? 15.260 -3.342 -10.834 1.00 71.69 106 LYS A O 1
ATOM 849 N N . ASP A 1 107 ? 15.158 -2.556 -8.739 1.00 79.88 107 ASP A N 1
ATOM 850 C CA . ASP A 1 107 ? 14.453 -3.718 -8.183 1.00 79.88 107 ASP A CA 1
ATOM 851 C C . ASP A 1 107 ? 12.935 -3.512 -8.198 1.00 79.88 107 ASP A C 1
ATOM 853 O O . ASP A 1 107 ? 12.314 -3.134 -7.198 1.00 79.88 107 ASP A O 1
ATOM 857 N N . VAL A 1 108 ? 12.303 -3.756 -9.349 1.00 77.50 108 VAL A N 1
ATOM 858 C CA . VAL A 1 108 ? 10.849 -3.565 -9.554 1.00 77.50 108 VAL A CA 1
ATOM 859 C C . VAL A 1 108 ? 10.006 -4.362 -8.554 1.00 77.50 108 VAL A C 1
ATOM 861 O O . VAL A 1 108 ? 9.001 -3.869 -8.036 1.00 77.50 108 VAL A O 1
ATOM 864 N N . TYR A 1 109 ? 10.478 -5.550 -8.183 1.00 85.06 109 TYR A N 1
ATOM 865 C CA . TYR A 1 109 ? 9.780 -6.458 -7.279 1.00 85.06 109 TYR A CA 1
ATOM 866 C C . TYR A 1 109 ? 9.733 -5.992 -5.820 1.00 85.06 109 TYR A C 1
ATOM 868 O O . TYR A 1 109 ? 8.916 -6.507 -5.062 1.00 85.06 109 TYR A O 1
ATOM 876 N N . ILE A 1 110 ? 10.553 -5.021 -5.396 1.00 86.75 110 ILE A N 1
ATOM 877 C CA . ILE A 1 110 ? 10.678 -4.661 -3.973 1.00 86.75 110 ILE A CA 1
ATOM 878 C C . ILE A 1 110 ? 9.352 -4.190 -3.357 1.00 86.75 110 ILE A C 1
ATOM 880 O O . ILE A 1 110 ? 9.001 -4.578 -2.245 1.00 86.75 110 ILE A O 1
ATOM 884 N N . VAL A 1 111 ? 8.570 -3.405 -4.104 1.00 86.69 111 VAL A N 1
ATOM 885 C CA . VAL A 1 111 ? 7.270 -2.884 -3.649 1.00 86.69 111 VAL A CA 1
ATOM 886 C C . VAL A 1 111 ? 6.215 -3.996 -3.645 1.00 86.69 111 VAL A C 1
ATOM 888 O O . VAL A 1 111 ? 5.371 -4.062 -2.746 1.00 86.69 111 VAL A O 1
ATOM 891 N N . ALA A 1 112 ? 6.285 -4.912 -4.615 1.00 89.31 112 ALA A N 1
ATOM 892 C CA . ALA A 1 112 ? 5.417 -6.084 -4.667 1.00 89.31 112 ALA A CA 1
ATOM 893 C C . ALA A 1 112 ? 5.698 -7.025 -3.483 1.00 89.31 112 ALA A C 1
ATOM 895 O O . ALA A 1 112 ? 4.776 -7.398 -2.765 1.00 89.31 112 ALA A O 1
ATOM 896 N N . PHE A 1 113 ? 6.966 -7.322 -3.192 1.00 90.44 113 PHE A N 1
ATOM 897 C CA . PHE A 1 113 ? 7.339 -8.102 -2.013 1.00 90.44 113 PHE A CA 1
ATOM 898 C C . PHE A 1 113 ? 6.910 -7.415 -0.723 1.00 90.44 113 PHE A C 1
ATOM 900 O O . PHE A 1 113 ? 6.275 -8.052 0.113 1.00 90.44 113 PHE A O 1
ATOM 907 N N . TYR A 1 114 ? 7.180 -6.115 -0.580 1.00 91.06 114 TYR A N 1
ATOM 908 C CA . TYR A 1 114 ? 6.747 -5.351 0.585 1.00 91.06 114 TYR A CA 1
ATOM 909 C C . TYR A 1 114 ? 5.235 -5.476 0.827 1.00 91.06 114 TYR A C 1
ATOM 911 O O . TYR A 1 114 ? 4.812 -5.806 1.931 1.00 91.06 114 TYR A O 1
ATOM 919 N N . SER A 1 115 ? 4.416 -5.274 -0.207 1.00 89.94 115 SER A N 1
ATOM 920 C CA . SER A 1 115 ? 2.952 -5.345 -0.089 1.00 89.94 115 SER A CA 1
ATOM 921 C C . SER A 1 115 ? 2.423 -6.763 0.158 1.00 89.94 115 SER A C 1
ATOM 923 O O . SER A 1 115 ? 1.448 -6.920 0.899 1.00 89.94 115 SER A O 1
ATOM 925 N N . VAL A 1 116 ? 3.073 -7.798 -0.389 1.00 92.19 116 VAL A N 1
ATOM 926 C CA . VAL A 1 116 ? 2.761 -9.204 -0.081 1.00 92.19 116 VAL A CA 1
ATOM 927 C C . VAL A 1 116 ? 3.096 -9.524 1.373 1.00 92.19 116 VAL A C 1
ATOM 929 O O . VAL A 1 116 ? 2.237 -10.046 2.077 1.00 92.19 116 VAL A O 1
ATOM 932 N N . PHE A 1 117 ? 4.295 -9.181 1.853 1.00 90.94 117 PHE A N 1
ATOM 933 C CA . PHE A 1 117 ? 4.700 -9.444 3.238 1.00 90.94 117 PHE A CA 1
ATOM 934 C C . PHE A 1 117 ? 3.888 -8.629 4.247 1.00 90.94 117 PHE A C 1
ATOM 936 O O . PHE A 1 117 ? 3.461 -9.183 5.255 1.00 90.94 117 PHE A O 1
ATOM 943 N N . ALA A 1 118 ? 3.602 -7.356 3.961 1.00 89.44 118 ALA A N 1
ATOM 944 C CA . ALA A 1 118 ? 2.696 -6.544 4.771 1.00 89.44 118 ALA A CA 1
ATOM 945 C C . ALA A 1 118 ? 1.291 -7.165 4.814 1.00 89.44 118 ALA A C 1
ATOM 947 O O . ALA A 1 118 ? 0.701 -7.302 5.880 1.00 89.44 118 ALA A O 1
ATOM 948 N N . GLY A 1 119 ? 0.781 -7.632 3.671 1.00 87.94 119 GLY A N 1
ATOM 949 C CA . GLY A 1 119 ? -0.501 -8.328 3.600 1.00 87.94 119 GLY A CA 1
ATOM 950 C C . GLY A 1 119 ? -0.523 -9.684 4.312 1.00 87.94 119 GLY A C 1
ATOM 951 O O . GLY A 1 119 ? -1.538 -10.051 4.897 1.00 87.94 119 GLY A O 1
ATOM 952 N N . LEU A 1 120 ? 0.582 -10.429 4.284 1.00 90.38 120 LEU A N 1
ATOM 953 C CA . LEU A 1 120 ? 0.737 -11.672 5.040 1.00 90.38 120 LEU A CA 1
ATOM 954 C C . LEU A 1 120 ? 0.813 -11.403 6.541 1.00 90.38 120 LEU A C 1
ATOM 956 O O . LEU A 1 120 ? 0.238 -12.168 7.305 1.00 90.38 120 LEU A O 1
ATOM 960 N N . ALA A 1 121 ? 1.468 -10.321 6.965 1.00 87.94 121 ALA A N 1
ATOM 961 C CA . ALA A 1 121 ? 1.489 -9.899 8.361 1.00 87.94 121 ALA A CA 1
ATOM 962 C C . ALA A 1 121 ? 0.083 -9.509 8.852 1.00 87.94 121 ALA A C 1
ATOM 964 O O . ALA A 1 121 ? -0.313 -9.932 9.934 1.00 87.94 121 ALA A O 1
ATOM 965 N N . GLU A 1 122 ? -0.700 -8.793 8.034 1.00 84.19 122 GLU A N 1
ATOM 966 C CA . GLU A 1 122 ? -2.118 -8.507 8.314 1.00 84.19 122 GLU A CA 1
ATOM 967 C C . GLU A 1 122 ? -2.946 -9.798 8.441 1.00 84.19 122 GLU A C 1
ATOM 969 O O . GLU A 1 122 ? -3.753 -9.932 9.356 1.00 84.19 122 GLU A O 1
ATOM 974 N N . PHE A 1 123 ? -2.745 -10.762 7.535 1.00 83.75 123 PHE A N 1
ATOM 975 C CA . PHE A 1 123 ? -3.500 -12.020 7.522 1.00 83.75 123 PHE A CA 1
ATOM 976 C C . PHE A 1 123 ? -3.097 -12.979 8.650 1.00 83.75 123 PHE A C 1
ATOM 978 O O . PHE A 1 123 ? -3.936 -13.676 9.217 1.00 83.75 123 PHE A O 1
ATOM 985 N N . SER A 1 124 ? -1.808 -13.015 8.981 1.00 84.12 124 SER A N 1
ATOM 986 C CA . SER A 1 124 ? -1.253 -13.836 10.056 1.00 84.12 124 SER A CA 1
ATOM 987 C C . SER A 1 124 ? -1.516 -13.250 11.443 1.00 84.12 124 SER A C 1
ATOM 989 O O . SER A 1 124 ? -1.144 -13.898 12.422 1.00 84.12 124 SER A O 1
ATOM 991 N N . GLY A 1 125 ? -2.135 -12.066 11.525 1.00 61.50 125 GLY A N 1
ATOM 992 C CA . GLY A 1 125 ? -2.503 -11.367 12.753 1.00 61.50 125 GLY A CA 1
ATOM 993 C C . GLY A 1 125 ? -3.541 -12.122 13.586 1.00 61.50 125 GLY A C 1
ATOM 994 O O . GLY A 1 125 ? -4.699 -11.723 13.682 1.00 61.50 125 GLY A O 1
ATOM 995 N N . LYS A 1 126 ? -3.107 -13.232 14.182 1.00 44.84 126 LYS A N 1
ATOM 996 C CA . LYS A 1 126 ? -3.326 -13.473 15.605 1.00 44.84 126 LYS A CA 1
ATOM 997 C C . LYS A 1 126 ? -2.467 -12.508 16.413 1.00 44.84 126 LYS A C 1
ATOM 999 O O . LYS A 1 126 ? -1.348 -12.200 15.945 1.00 44.84 126 LYS A O 1
#

Sequence (126 aa):
MLVGGLALLLIFYLIPQDSAEQSSHFRNFSESHIQAIYATFFSLSLIAIIIFTLLPDKQFDKQIGKTLINTNMMLLSFTFLYMGFLVSFFLGIYPTTLSFTSTLSKDVYIVAFYSVFAGLAEFSGK

pLDDT: mean 83.73, std 9.79, range [44.84, 96.0]

Foldseek 3Di:
DAVLLVQLVVLPVVDDDDPVQQPDLAGDDDPVSVCSSVVVVVVVVVVVVVVVVPDDDDDDDDCVVVVCPDPVNVVVVVVVVVVVVVCCCLVPVVLVCQRGDSVNVNPSSPSSVSNNVVVVCVVVPD

Secondary structure (DSSP, 8-state):
-HHHHHHHHHHHHHSPPPTTGGGSSS----HHHHHHHHHHHHHHHHHHHHHHHHSPP-PPPTTHHHHHTSHHHHHHHHHHHHHHHHHHIIIIIHHHHHHH-TTTTT-THHHHHHHHHHHHHHHT--

Organism: Heterorhabditis bacteriophora (NCBI:txid37862)